Protein AF-A0A087U2I6-F1 (afdb_monomer_lite)

Secondary structure (DSSP, 8-state):
-HHHHHHHHHHHHHHHTTTTS-----HHHHHHHHHHHHHHHHHHHHHHHHHHTS---TT---HHHHHTTSHHHHHHHHHHHHHHTS-TT-HHHHHHHHHHHHHHHHHHHHHHHHHHHIIIII--

InterPro domains:
  IPR004148 BAR domain [PF03114] (1-124)
  IPR027267 AH/BAR domain superfamily [G3DSA:1.20.1270.60] (1-124)
  IPR027267 AH/BAR domain superfamily [SSF103657] (7-124)
  IPR047165 Rho GTPase-activating protein 17/44/SH3BP1-like [PTHR14130] (1-124)

Structure (mmCIF, N/CA/C/O backbone):
data_AF-A0A087U2I6-F1
#
_entry.id   AF-A0A087U2I6-F1
#
loop_
_atom_site.group_PDB
_atom_site.id
_atom_site.type_symbol
_atom_site.label_atom_id
_atom_site.label_alt_id
_atom_site.label_comp_id
_atom_site.label_asym_id
_atom_site.label_entity_id
_atom_site.label_seq_id
_atom_site.pdbx_PDB_ins_code
_atom_site.Cartn_x
_atom_site.Cartn_y
_atom_site.Cartn_z
_atom_site.occupancy
_atom_site.B_iso_or_equiv
_atom_site.auth_seq_id
_atom_site.auth_comp_id
_atom_site.auth_asym_id
_atom_site.auth_atom_id
_atom_site.pdb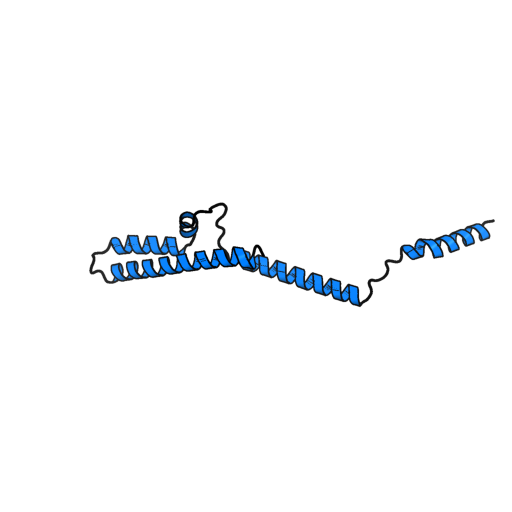x_PDB_model_num
ATOM 1 N N . MET A 1 1 ? -31.143 -7.431 76.505 1.00 61.38 1 MET A N 1
ATOM 2 C CA . MET A 1 1 ? -30.259 -6.547 75.704 1.00 61.38 1 MET A CA 1
ATOM 3 C C . MET A 1 1 ? -29.889 -7.123 74.331 1.00 61.38 1 MET A C 1
ATOM 5 O O . MET A 1 1 ? -30.103 -6.434 73.345 1.00 61.38 1 MET A O 1
ATOM 9 N N . LYS A 1 2 ? -29.447 -8.389 74.213 1.00 70.25 2 LYS A N 1
ATOM 10 C CA . LYS A 1 2 ? -29.081 -9.016 72.916 1.00 70.25 2 LYS A CA 1
ATOM 11 C C . LYS A 1 2 ? -30.157 -8.951 71.815 1.00 70.25 2 LYS A C 1
ATOM 13 O O . LYS A 1 2 ? -29.823 -8.685 70.670 1.00 70.25 2 LYS A O 1
ATOM 18 N N . LYS A 1 3 ? -31.444 -9.134 72.148 1.00 76.31 3 LYS A N 1
ATOM 19 C CA . LYS A 1 3 ? -32.547 -9.052 71.163 1.00 76.31 3 LYS A CA 1
ATOM 20 C C . LYS A 1 3 ? -32.706 -7.662 70.535 1.00 76.31 3 LYS A C 1
ATOM 22 O O . LYS A 1 3 ? -32.984 -7.576 69.348 1.00 76.31 3 LYS A O 1
ATOM 27 N N . GLN A 1 4 ? -32.510 -6.596 71.314 1.00 81.81 4 GLN A N 1
ATOM 28 C CA . GLN A 1 4 ? -32.596 -5.224 70.800 1.00 81.81 4 GLN A CA 1
ATOM 29 C C . GLN A 1 4 ? -31.406 -4.916 69.888 1.00 81.81 4 GLN A C 1
ATOM 31 O O . GLN A 1 4 ? -31.587 -4.376 68.806 1.00 81.81 4 GLN A O 1
ATOM 36 N N . PHE A 1 5 ? -30.207 -5.366 70.269 1.00 82.25 5 PHE A N 1
ATOM 37 C CA . PHE A 1 5 ? -29.005 -5.227 69.446 1.00 82.25 5 PHE A CA 1
ATOM 38 C C . PHE A 1 5 ? -29.120 -5.965 68.102 1.00 82.25 5 PHE A C 1
ATOM 40 O O . PHE A 1 5 ? -28.810 -5.401 67.060 1.00 82.25 5 PHE A O 1
ATOM 47 N N . LEU A 1 6 ? -29.636 -7.200 68.105 1.00 82.69 6 LEU A N 1
ATOM 48 C CA . LEU A 1 6 ? -29.883 -7.961 66.875 1.00 82.69 6 LEU A CA 1
ATOM 49 C C . LEU A 1 6 ? -30.942 -7.302 65.983 1.00 82.69 6 LEU A C 1
ATOM 51 O O . LEU A 1 6 ? -30.821 -7.356 64.766 1.00 82.69 6 LEU A O 1
ATOM 55 N N . ARG A 1 7 ? -31.948 -6.649 66.577 1.00 82.06 7 ARG A N 1
ATOM 56 C CA . ARG A 1 7 ? -32.981 -5.919 65.834 1.00 82.06 7 ARG A CA 1
ATOM 57 C C . ARG A 1 7 ? -32.436 -4.637 65.205 1.00 82.06 7 ARG A C 1
ATOM 59 O O . ARG A 1 7 ? -32.741 -4.364 64.052 1.00 82.06 7 ARG A O 1
ATOM 66 N N . VAL A 1 8 ? -31.592 -3.895 65.923 1.00 82.06 8 VAL A N 1
ATOM 67 C CA . VAL A 1 8 ? -30.877 -2.727 65.380 1.00 82.06 8 VAL A CA 1
ATOM 68 C C . VAL A 1 8 ? -29.928 -3.152 64.260 1.00 82.06 8 VAL A C 1
ATOM 70 O O . VAL A 1 8 ? -29.933 -2.530 63.203 1.00 82.06 8 VAL A O 1
ATOM 73 N N . LYS A 1 9 ? -29.192 -4.256 64.443 1.00 80.06 9 LYS A N 1
ATOM 74 C CA . LYS A 1 9 ? -28.354 -4.844 63.393 1.00 80.06 9 LYS A CA 1
ATOM 75 C C . LYS A 1 9 ? -29.182 -5.227 62.164 1.00 80.06 9 LYS A C 1
ATOM 77 O O . LYS A 1 9 ? -28.825 -4.851 61.063 1.00 80.06 9 LYS A O 1
ATOM 82 N N . GLN A 1 10 ? -30.314 -5.904 62.347 1.00 80.62 10 GLN A N 1
ATOM 83 C CA . GLN A 1 10 ? -31.179 -6.312 61.241 1.00 80.62 10 GLN A CA 1
ATOM 84 C C . GLN A 1 10 ? -31.734 -5.112 60.465 1.00 80.62 10 GLN A C 1
ATOM 86 O O . GLN A 1 10 ? -31.771 -5.157 59.244 1.00 80.62 10 GLN A O 1
ATOM 91 N N . ILE A 1 11 ? -32.133 -4.037 61.152 1.00 77.81 11 ILE A N 1
ATOM 92 C CA . ILE A 1 11 ? -32.594 -2.798 60.509 1.00 77.81 11 ILE A CA 1
ATOM 93 C C . ILE A 1 11 ? -31.447 -2.135 59.744 1.00 77.81 11 ILE A C 1
ATOM 95 O O . ILE A 1 11 ? -31.651 -1.698 58.613 1.00 77.81 11 ILE A O 1
ATOM 99 N N . ALA A 1 12 ? -30.245 -2.091 60.322 1.00 74.75 12 ALA A N 1
ATOM 100 C CA . ALA A 1 12 ? -29.071 -1.548 59.652 1.00 74.75 12 ALA A CA 1
ATOM 101 C C . ALA A 1 12 ? -28.703 -2.373 58.408 1.00 74.75 12 ALA A C 1
ATOM 103 O O . ALA A 1 12 ? -28.527 -1.808 57.335 1.00 74.75 12 ALA A O 1
ATOM 104 N N . ASP A 1 13 ? -28.706 -3.699 58.515 1.00 72.88 13 ASP A N 1
ATOM 105 C CA . ASP A 1 13 ? -28.456 -4.609 57.400 1.00 72.88 13 ASP A CA 1
ATOM 106 C C . ASP A 1 13 ? -29.532 -4.440 56.303 1.00 72.88 13 ASP A C 1
ATOM 108 O O . ASP A 1 13 ? -29.217 -4.358 55.121 1.00 72.88 13 ASP A O 1
ATOM 112 N N . GLN A 1 14 ? -30.814 -4.294 56.657 1.00 73.56 14 GLN A N 1
ATOM 113 C CA . GLN A 1 14 ? -31.899 -4.113 55.678 1.00 73.56 14 GLN A CA 1
ATOM 114 C C . GLN A 1 14 ? -31.926 -2.726 55.019 1.00 73.56 14 GLN A C 1
ATOM 116 O O . GLN A 1 14 ? -32.454 -2.599 53.914 1.00 73.56 14 GLN A O 1
ATOM 121 N N . THR A 1 15 ? -31.410 -1.700 55.701 1.00 68.94 15 THR A N 1
ATOM 122 C CA . THR A 1 15 ? -31.462 -0.298 55.251 1.00 68.94 15 THR A CA 1
ATOM 123 C C . THR A 1 15 ? -30.182 0.107 54.525 1.00 68.94 15 THR A C 1
ATOM 125 O O . THR A 1 15 ? -30.257 0.758 53.489 1.00 68.94 15 THR A O 1
ATOM 128 N N . PHE A 1 16 ? -29.016 -0.312 55.025 1.00 60.25 16 PHE A N 1
ATOM 129 C CA . PHE A 1 16 ? -27.708 0.093 54.505 1.00 60.25 16 PHE A CA 1
ATOM 130 C C . PHE A 1 16 ? -27.078 -0.944 53.563 1.00 60.25 16 PHE A C 1
ATOM 132 O O . PHE A 1 16 ? -26.493 -0.541 52.565 1.00 60.25 16 PHE A O 1
ATOM 139 N N . LEU A 1 17 ? -27.263 -2.260 53.773 1.00 55.19 17 LEU A N 1
ATOM 140 C CA . LEU A 1 17 ? -26.746 -3.283 52.833 1.00 55.19 17 LEU A CA 1
ATOM 141 C C . LEU A 1 17 ? -27.655 -3.490 51.612 1.00 55.19 17 LEU A C 1
ATOM 143 O O . LEU A 1 17 ? -27.301 -4.202 50.676 1.00 55.19 17 LEU A O 1
ATOM 147 N N . ARG A 1 18 ? -28.835 -2.856 51.579 1.00 54.03 18 ARG A N 1
ATOM 148 C CA . ARG A 1 18 ? -29.674 -2.830 50.372 1.00 54.03 18 ARG A CA 1
ATOM 149 C C . ARG A 1 18 ? -29.096 -1.925 49.284 1.00 54.03 18 ARG A C 1
ATOM 151 O O . ARG A 1 18 ? -29.399 -2.160 48.122 1.00 54.03 18 ARG A O 1
ATOM 158 N N . ALA A 1 19 ? -28.259 -0.955 49.656 1.00 51.62 19 ALA A N 1
ATOM 159 C CA . ALA A 1 19 ? -27.536 -0.096 48.719 1.00 51.62 19 ALA A CA 1
ATOM 160 C C . ALA A 1 19 ? -26.370 -0.826 48.021 1.00 51.62 19 ALA A C 1
ATOM 162 O O . ALA A 1 19 ? -25.938 -0.401 46.957 1.00 51.62 19 ALA A O 1
ATOM 163 N N . GLU A 1 20 ? -25.891 -1.943 48.585 1.00 47.06 20 GLU A N 1
ATOM 164 C CA . GLU A 1 20 ? -24.854 -2.796 47.981 1.00 47.06 20 GLU A CA 1
ATOM 165 C C . GLU A 1 20 ? -25.418 -3.907 47.086 1.00 47.06 20 GLU A C 1
ATOM 167 O O . GLU A 1 20 ? -24.654 -4.642 46.455 1.00 47.06 20 GLU A O 1
ATOM 172 N N . LYS A 1 21 ? -26.749 -4.037 46.968 1.00 52.19 21 LYS A N 1
ATOM 173 C CA . LYS A 1 21 ? -27.311 -4.775 45.837 1.00 52.19 21 LYS A CA 1
ATOM 174 C C . LYS A 1 21 ? -27.045 -3.930 44.608 1.00 52.19 21 LYS A C 1
ATOM 176 O O . LYS A 1 21 ? -27.787 -2.996 44.342 1.00 52.19 21 LYS A O 1
ATOM 181 N N . THR A 1 22 ? -25.977 -4.287 43.904 1.00 57.62 22 THR A N 1
ATOM 182 C CA . THR A 1 22 ? -25.735 -3.980 42.498 1.00 57.62 22 THR A CA 1
ATOM 183 C C . THR A 1 22 ? -27.096 -3.946 41.817 1.00 57.62 22 THR A C 1
ATOM 185 O O . THR A 1 22 ? -27.733 -4.994 41.676 1.00 57.62 22 THR A O 1
ATOM 188 N N . GLU A 1 23 ? -27.619 -2.747 41.541 1.00 56.41 23 GLU A N 1
ATOM 189 C CA . GLU A 1 23 ? -28.844 -2.632 40.766 1.00 56.41 23 GLU A CA 1
ATOM 190 C C . GLU A 1 23 ? -28.523 -3.335 39.457 1.00 56.41 23 GLU A C 1
ATOM 192 O O . GLU A 1 23 ? -27.618 -2.931 38.725 1.00 56.41 23 GLU A O 1
ATOM 197 N N . VAL A 1 24 ? -29.163 -4.488 39.249 1.00 62.00 24 VAL A N 1
ATOM 198 C CA . VAL A 1 24 ? -29.027 -5.238 38.009 1.00 62.00 24 VAL A CA 1
ATOM 199 C C . VAL A 1 24 ? -29.385 -4.241 36.927 1.00 62.00 24 VAL A C 1
ATOM 201 O O . VAL A 1 24 ? -30.485 -3.684 36.967 1.00 62.00 24 VAL A O 1
ATOM 204 N N . LEU A 1 25 ? -28.425 -3.967 36.038 1.00 64.38 25 LEU A N 1
ATOM 205 C CA . LEU A 1 25 ? -28.634 -3.040 34.939 1.00 64.38 25 LEU A CA 1
ATOM 206 C C . LEU A 1 25 ? -29.979 -3.392 34.292 1.00 64.38 25 LEU A C 1
ATOM 208 O O . LEU A 1 25 ? -30.204 -4.569 33.984 1.00 64.38 25 LEU A O 1
ATOM 212 N N . PRO A 1 26 ? -30.882 -2.412 34.128 1.00 82.12 26 PRO A N 1
ATOM 213 C CA . PRO A 1 26 ? -32.081 -2.584 33.328 1.00 82.12 26 PRO A CA 1
ATOM 214 C C . PRO A 1 26 ? -31.747 -3.319 32.029 1.00 82.12 26 PRO A C 1
ATOM 216 O O . PRO A 1 26 ? -30.690 -3.085 31.443 1.00 82.12 26 PRO A O 1
ATOM 219 N N . GLU A 1 27 ? -32.627 -4.212 31.579 1.00 86.31 27 GLU A N 1
ATOM 220 C CA . GLU A 1 27 ?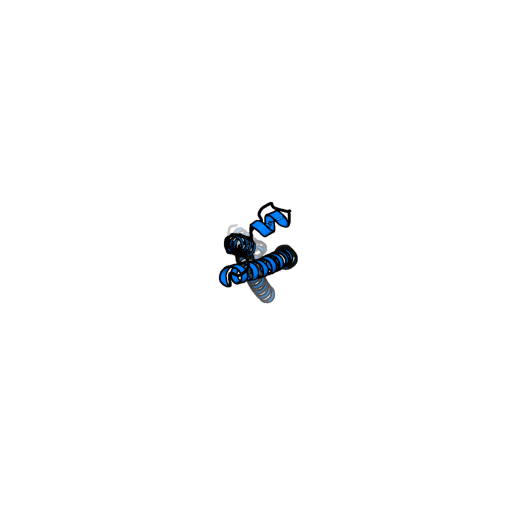 -32.377 -5.057 30.402 1.00 86.31 27 GLU A CA 1
ATOM 221 C C . GLU A 1 27 ? -31.951 -4.229 29.176 1.00 86.31 27 GLU A C 1
ATOM 223 O O . GLU A 1 27 ? -31.005 -4.588 28.474 1.00 86.31 27 GLU A O 1
ATOM 228 N N . ASP A 1 28 ? -32.545 -3.046 29.008 1.00 89.56 28 ASP A N 1
ATOM 229 C CA . ASP A 1 28 ? -32.183 -2.073 27.974 1.00 89.56 28 ASP A CA 1
ATOM 230 C C . ASP A 1 28 ? -30.724 -1.596 28.064 1.00 89.56 28 ASP A C 1
ATOM 232 O O . ASP A 1 28 ? -30.056 -1.440 27.039 1.00 89.56 28 ASP A O 1
ATOM 236 N N . LEU A 1 29 ? -30.201 -1.390 29.277 1.00 88.38 29 LEU A N 1
ATOM 237 C CA . LEU A 1 29 ? -28.808 -0.997 29.498 1.00 88.38 29 LEU A CA 1
ATOM 238 C C . LEU A 1 29 ? -27.846 -2.152 29.202 1.00 88.38 29 LEU A C 1
ATOM 240 O O . LEU A 1 29 ? -26.827 -1.928 28.555 1.00 88.38 29 LEU A O 1
ATOM 244 N N . VAL A 1 30 ? -28.196 -3.391 29.562 1.00 89.56 30 VAL A N 1
ATOM 245 C CA . VAL A 1 30 ? -27.400 -4.583 29.203 1.00 89.56 30 VAL A CA 1
ATOM 246 C C . VAL A 1 30 ? -27.348 -4.772 27.681 1.00 89.56 30 VAL A C 1
ATOM 248 O O . VAL A 1 30 ? -26.295 -5.070 27.108 1.00 89.56 30 VAL A O 1
ATOM 251 N N . ILE A 1 31 ? -28.476 -4.566 26.995 1.00 92.94 31 ILE A N 1
ATOM 252 C CA . ILE A 1 31 ? -28.546 -4.609 25.529 1.00 92.94 31 ILE A CA 1
ATOM 253 C C . ILE A 1 31 ? -27.684 -3.496 24.917 1.00 92.94 31 ILE A C 1
ATOM 255 O O . ILE A 1 31 ? -26.940 -3.750 23.961 1.00 92.94 31 ILE A O 1
ATOM 259 N N . ALA A 1 32 ? -27.750 -2.279 25.465 1.00 95.12 32 ALA A N 1
ATOM 260 C CA . ALA A 1 32 ? -26.937 -1.154 25.016 1.00 95.12 32 ALA A CA 1
ATOM 261 C C . ALA A 1 32 ? -25.434 -1.428 25.190 1.00 95.12 32 ALA A C 1
ATOM 263 O O . ALA A 1 32 ? -24.678 -1.236 24.237 1.00 95.12 32 ALA A O 1
ATOM 264 N N . GLU A 1 33 ? -25.000 -1.953 26.340 1.00 93.75 33 GLU A N 1
ATOM 265 C CA . GLU A 1 33 ? -23.604 -2.336 26.588 1.00 93.75 33 GLU A CA 1
ATOM 266 C C . GLU A 1 33 ? -23.113 -3.383 25.585 1.00 93.75 33 GLU A C 1
ATOM 268 O O . GLU A 1 33 ? -22.068 -3.204 24.956 1.00 93.75 33 GLU A O 1
ATOM 273 N N . LYS A 1 34 ? -23.897 -4.442 25.348 1.00 95.81 34 LYS A N 1
ATOM 274 C CA . LYS A 1 34 ? -23.555 -5.475 24.358 1.00 95.81 34 LYS A CA 1
ATOM 275 C C . LYS A 1 34 ? -23.431 -4.897 22.944 1.00 95.81 34 LYS A C 1
ATOM 277 O O . LYS A 1 34 ? -22.557 -5.308 22.172 1.00 95.81 34 LYS A O 1
ATOM 282 N N . ARG A 1 35 ? -24.291 -3.940 22.586 1.00 97.31 35 ARG A N 1
ATOM 283 C CA . ARG A 1 35 ? -24.233 -3.249 21.291 1.00 97.31 35 ARG A CA 1
ATOM 284 C C . ARG A 1 35 ? -22.986 -2.374 21.176 1.00 97.31 35 ARG A C 1
ATOM 286 O O . ARG A 1 35 ? -22.316 -2.437 20.148 1.00 97.31 35 ARG A O 1
ATOM 293 N N . VAL A 1 36 ? -22.656 -1.600 22.209 1.00 98.00 36 VAL A N 1
ATOM 294 C CA . VAL A 1 36 ? -21.434 -0.779 22.256 1.00 98.00 36 VAL A CA 1
ATOM 295 C C . VAL A 1 36 ? -20.196 -1.660 22.130 1.00 98.00 36 VAL A C 1
ATOM 297 O O . VAL A 1 36 ? -19.319 -1.361 21.323 1.00 98.00 36 VAL A O 1
ATOM 300 N N . GLU A 1 37 ? -20.154 -2.782 22.844 1.00 97.69 37 GLU A N 1
ATOM 301 C CA . GLU A 1 37 ? -19.051 -3.737 22.760 1.00 97.69 37 GLU A CA 1
ATOM 302 C C . GLU A 1 37 ? -18.901 -4.314 21.345 1.00 97.69 37 GLU A C 1
ATOM 304 O O . GLU A 1 37 ? -17.799 -4.371 20.797 1.00 97.69 37 GLU A O 1
ATOM 309 N N . THR A 1 38 ? -20.018 -4.653 20.697 1.00 98.31 38 THR A N 1
ATOM 310 C CA . THR A 1 38 ? -20.019 -5.124 19.303 1.00 98.31 38 THR A CA 1
ATOM 311 C C . THR A 1 38 ? -19.469 -4.061 18.348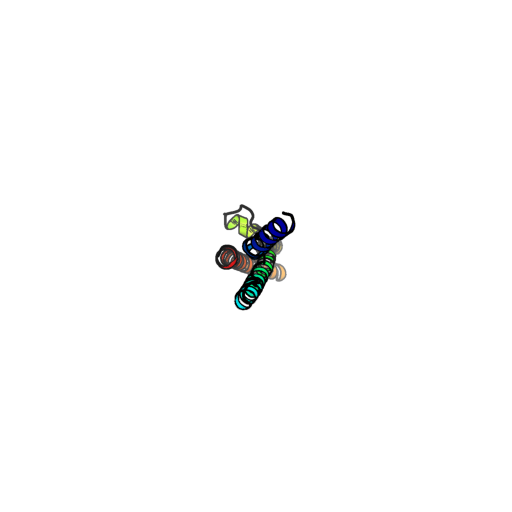 1.00 98.31 38 THR A C 1
ATOM 313 O O . THR A 1 38 ? -18.640 -4.375 17.491 1.00 98.31 38 THR A O 1
ATOM 316 N N . ILE A 1 39 ? -19.884 -2.798 18.502 1.00 98.19 39 ILE A N 1
ATOM 317 C CA . ILE A 1 39 ? -19.374 -1.672 17.704 1.00 98.19 39 ILE A CA 1
ATOM 318 C C . ILE A 1 39 ? -17.870 -1.509 17.936 1.00 98.19 39 ILE A C 1
ATOM 320 O O . ILE A 1 39 ? -17.104 -1.462 16.977 1.00 98.19 39 ILE A O 1
ATOM 324 N N . ARG A 1 40 ? -17.431 -1.502 19.199 1.00 97.31 40 ARG A N 1
ATOM 325 C CA . ARG A 1 40 ? -16.024 -1.353 19.586 1.00 97.31 40 ARG A CA 1
ATOM 326 C C . ARG A 1 40 ? -15.150 -2.427 18.942 1.00 97.31 40 ARG A C 1
ATOM 328 O O . ARG A 1 40 ? -14.143 -2.098 18.317 1.00 97.31 40 ARG A O 1
ATOM 335 N N . VAL A 1 41 ? -15.532 -3.699 19.061 1.00 97.88 41 VAL A N 1
ATOM 336 C CA . VAL A 1 41 ? -14.788 -4.822 18.468 1.00 97.88 41 VAL A CA 1
ATOM 337 C C . VAL A 1 41 ? -14.779 -4.727 16.943 1.00 97.88 41 VAL A C 1
ATOM 339 O O . VAL A 1 41 ? -13.730 -4.927 16.326 1.00 97.88 41 VAL A O 1
ATOM 342 N N . SER A 1 42 ? -15.905 -4.365 16.326 1.00 97.62 42 SER A N 1
ATOM 343 C CA . SER A 1 42 ? -16.004 -4.199 14.871 1.00 97.62 42 SER A CA 1
ATOM 344 C C . SER A 1 42 ? -15.075 -3.093 14.366 1.00 97.62 42 SER A C 1
ATOM 346 O O . SER A 1 42 ? -14.301 -3.319 13.435 1.00 97.62 42 SER A O 1
ATOM 348 N N . CYS A 1 43 ? -15.064 -1.928 15.020 1.00 94.75 43 CYS A N 1
ATOM 349 C CA . CYS A 1 43 ? -14.159 -0.829 14.689 1.00 94.75 43 CYS A CA 1
ATOM 350 C C . CYS A 1 43 ? -12.691 -1.229 14.880 1.00 94.75 43 CYS A C 1
ATOM 352 O O . CYS A 1 43 ? -11.886 -1.033 13.976 1.00 94.75 43 CYS A O 1
ATOM 354 N N . GLN A 1 44 ? -12.337 -1.848 16.011 1.00 94.25 44 GLN A N 1
ATOM 355 C CA . GLN A 1 44 ? -10.951 -2.238 16.294 1.00 94.25 44 GLN A CA 1
ATOM 356 C C . GLN A 1 44 ? -10.415 -3.293 15.323 1.00 94.25 44 GLN A C 1
ATOM 358 O O . GLN A 1 44 ? -9.274 -3.207 14.870 1.00 94.25 44 GLN A O 1
ATOM 363 N N . THR A 1 45 ? -11.211 -4.317 15.017 1.00 96.12 45 THR A N 1
ATOM 364 C CA . THR A 1 45 ? -10.806 -5.379 14.084 1.00 96.12 45 THR A CA 1
ATOM 365 C C . THR A 1 45 ? -10.670 -4.843 12.663 1.00 96.12 45 THR A C 1
ATOM 367 O O . THR A 1 45 ? -9.680 -5.142 11.993 1.00 96.12 45 THR A O 1
ATOM 370 N N . THR A 1 46 ? -11.601 -3.986 12.240 1.00 94.56 46 THR A N 1
ATOM 371 C CA . THR A 1 46 ? -11.560 -3.321 10.934 1.00 94.56 46 THR A CA 1
ATOM 372 C C . THR A 1 46 ? -10.356 -2.388 10.824 1.00 94.56 46 THR A C 1
ATOM 374 O O . THR A 1 46 ? -9.595 -2.497 9.867 1.00 94.56 46 THR A O 1
ATOM 377 N N . GLN A 1 47 ? -10.104 -1.547 11.832 1.00 92.38 47 GLN A N 1
ATOM 378 C CA . GLN A 1 47 ? -8.948 -0.648 11.862 1.00 92.38 47 GLN A CA 1
ATOM 379 C C . GLN A 1 47 ? -7.635 -1.425 11.722 1.00 92.38 47 GLN A C 1
ATOM 381 O O . GLN A 1 47 ? -6.825 -1.102 10.859 1.00 92.38 47 GLN A O 1
ATOM 386 N N . LYS A 1 48 ? -7.452 -2.509 12.492 1.00 93.12 48 LYS A N 1
ATOM 387 C CA . LYS A 1 48 ? -6.257 -3.365 12.390 1.00 93.12 48 LYS A CA 1
ATOM 388 C C . LYS A 1 48 ? -6.053 -3.915 1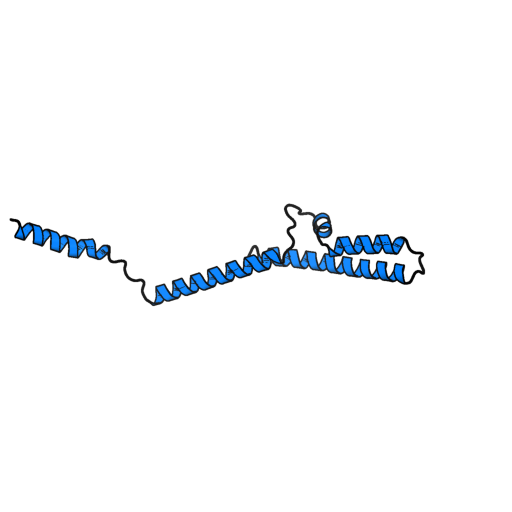0.976 1.00 93.12 48 LYS A C 1
ATOM 390 O O . LYS A 1 48 ? -4.924 -3.934 10.489 1.00 93.12 48 LYS A O 1
ATOM 395 N N . LYS A 1 49 ? -7.127 -4.360 10.315 1.00 95.00 49 LYS A N 1
ATOM 396 C CA . LYS A 1 49 ? -7.062 -4.868 8.937 1.00 95.00 49 LYS A CA 1
ATOM 397 C C . LYS A 1 49 ? -6.690 -3.771 7.945 1.00 95.00 49 LYS A C 1
ATOM 399 O O . LYS A 1 49 ? -5.785 -3.984 7.146 1.00 95.00 49 LYS A O 1
ATOM 404 N N . ILE A 1 50 ? -7.308 -2.597 8.041 1.00 92.19 50 ILE A N 1
ATOM 405 C CA . ILE A 1 50 ? -7.015 -1.466 7.151 1.00 92.19 50 ILE A CA 1
ATOM 406 C C . ILE A 1 50 ? -5.567 -1.005 7.325 1.00 92.19 50 ILE A C 1
ATOM 408 O O . ILE A 1 50 ? -4.858 -0.851 6.335 1.00 92.19 50 ILE A O 1
ATOM 412 N N . THR A 1 51 ? -5.089 -0.870 8.565 1.00 91.19 51 THR A N 1
ATOM 413 C CA . THR A 1 51 ? -3.686 -0.535 8.841 1.00 91.19 51 THR A CA 1
ATOM 414 C C . THR A 1 51 ? -2.726 -1.564 8.239 1.00 91.19 51 THR A C 1
ATOM 416 O O . THR A 1 51 ? -1.721 -1.169 7.662 1.00 91.19 51 THR A O 1
ATOM 419 N N . SER A 1 52 ? -3.045 -2.865 8.291 1.00 91.94 52 SER A N 1
ATOM 420 C CA . SER A 1 52 ? -2.195 -3.913 7.695 1.00 91.94 52 SER A CA 1
ATOM 421 C C . SER A 1 52 ? -2.129 -3.885 6.165 1.00 91.94 52 SER A C 1
ATOM 423 O O . SER A 1 52 ? -1.204 -4.443 5.583 1.00 91.94 52 SER A O 1
ATOM 425 N N . CYS A 1 53 ? -3.105 -3.249 5.513 1.00 91.25 53 CYS A N 1
ATOM 426 C CA . CYS A 1 53 ? -3.137 -3.067 4.063 1.00 91.25 53 CYS A CA 1
ATOM 427 C C . CYS A 1 53 ? -2.481 -1.752 3.612 1.00 91.25 53 CYS A C 1
ATOM 429 O O . CYS A 1 53 ? -2.362 -1.520 2.409 1.00 91.25 53 CYS A O 1
ATOM 431 N N . ASN A 1 54 ? -2.098 -0.879 4.547 1.00 90.38 54 ASN A N 1
ATOM 432 C CA . ASN A 1 54 ? -1.494 0.414 4.252 1.00 90.38 54 ASN A CA 1
ATOM 433 C C . ASN A 1 54 ? 0.044 0.320 4.292 1.00 90.38 54 ASN A C 1
ATOM 435 O O . ASN A 1 54 ? 0.603 -0.564 4.942 1.00 90.38 54 ASN A O 1
ATOM 439 N N . ILE A 1 55 ? 0.733 1.224 3.595 1.00 91.38 55 ILE A N 1
ATOM 440 C CA . ILE A 1 55 ? 2.192 1.352 3.677 1.00 91.38 55 ILE A CA 1
ATOM 441 C C . ILE A 1 55 ? 2.563 2.258 4.851 1.00 91.38 55 ILE A C 1
ATOM 443 O O . ILE A 1 55 ? 2.031 3.358 4.999 1.00 91.38 55 ILE A O 1
ATOM 447 N N . ASP A 1 56 ? 3.536 1.818 5.651 1.00 89.44 56 ASP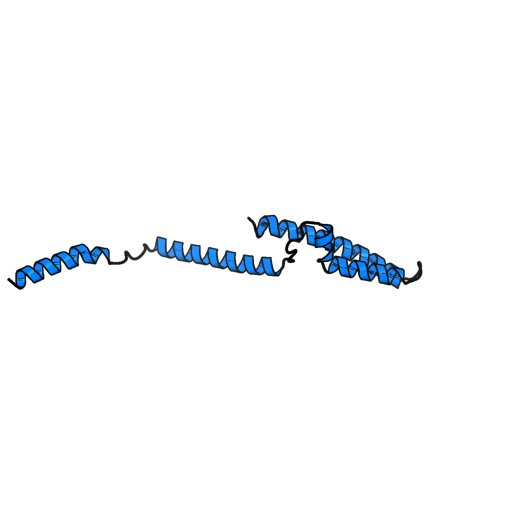 A N 1
ATOM 448 C CA . ASP A 1 56 ? 4.133 2.644 6.696 1.00 89.44 56 ASP A CA 1
ATOM 449 C C . ASP A 1 56 ? 5.218 3.572 6.118 1.00 89.44 56 ASP A C 1
ATOM 451 O O . ASP A 1 56 ? 6.367 3.192 5.849 1.00 89.44 56 ASP A O 1
ATOM 455 N N . PHE A 1 57 ? 4.838 4.833 5.935 1.00 90.69 57 PHE A N 1
ATOM 456 C CA . PHE A 1 57 ? 5.744 5.901 5.524 1.00 90.69 57 PHE A CA 1
ATOM 457 C C . PHE A 1 57 ? 6.537 6.502 6.697 1.00 90.69 57 PHE A C 1
ATOM 459 O O . PHE A 1 57 ? 7.279 7.458 6.502 1.00 90.69 57 PHE A O 1
ATOM 466 N N . GLY A 1 58 ? 6.432 5.962 7.914 1.00 87.62 58 GLY A N 1
ATOM 467 C CA . GLY A 1 58 ? 7.147 6.453 9.088 1.00 87.62 58 GLY A CA 1
ATOM 468 C C . GLY A 1 58 ? 7.023 7.972 9.251 1.00 87.62 58 GLY A C 1
ATOM 469 O O . GLY A 1 58 ? 5.928 8.529 9.244 1.00 87.62 58 GLY A O 1
ATOM 470 N N . ASN A 1 59 ? 8.168 8.652 9.348 1.00 87.56 59 ASN A N 1
ATOM 471 C CA . ASN A 1 59 ? 8.240 10.110 9.501 1.00 87.56 59 ASN A CA 1
ATOM 472 C C . ASN A 1 59 ? 8.455 10.858 8.170 1.00 87.56 59 ASN A C 1
ATOM 474 O O . ASN A 1 59 ? 8.785 12.048 8.180 1.00 87.56 59 ASN A O 1
ATOM 478 N N . GLU A 1 60 ? 8.344 10.197 7.011 1.00 89.44 60 GLU A N 1
ATOM 479 C CA . GLU A 1 60 ? 8.573 10.874 5.736 1.00 89.44 60 GLU A CA 1
ATOM 480 C C . GLU A 1 60 ? 7.351 11.673 5.288 1.00 89.44 60 GLU A C 1
ATOM 482 O O . GLU A 1 60 ? 6.307 11.135 4.935 1.00 89.44 60 GLU A O 1
ATOM 487 N N . THR A 1 61 ? 7.519 12.990 5.218 1.00 86.94 61 THR A N 1
ATOM 488 C CA . THR A 1 61 ? 6.481 13.921 4.755 1.00 86.94 61 THR A CA 1
ATOM 489 C C . THR A 1 61 ? 6.597 14.261 3.270 1.00 86.94 61 THR A C 1
ATOM 491 O O . THR A 1 61 ? 5.632 14.699 2.650 1.00 86.94 61 THR A O 1
ATOM 494 N N . SER A 1 62 ? 7.775 14.052 2.675 1.00 94.62 62 SER A N 1
ATOM 495 C CA . SER A 1 62 ? 8.020 14.331 1.258 1.00 94.62 62 SER A CA 1
ATOM 496 C C . SER A 1 62 ? 7.387 13.262 0.368 1.00 94.62 62 SER A C 1
ATOM 498 O O . SER A 1 62 ? 7.685 12.075 0.513 1.00 94.62 62 SER A O 1
ATOM 500 N N . VAL A 1 63 ? 6.586 13.704 -0.607 1.00 94.06 63 VAL A N 1
ATOM 501 C CA . VAL A 1 63 ? 5.983 12.857 -1.651 1.00 94.06 63 VAL A CA 1
ATOM 502 C C . VAL A 1 63 ? 7.038 11.991 -2.339 1.00 94.06 63 VAL A C 1
ATOM 504 O O . VAL A 1 63 ? 6.844 10.789 -2.479 1.00 94.06 63 VAL A O 1
ATOM 507 N N . GLU A 1 64 ? 8.191 12.562 -2.689 1.00 94.06 64 GLU A N 1
ATOM 508 C CA . GLU A 1 64 ? 9.263 11.835 -3.377 1.00 94.06 64 GLU A CA 1
ATOM 509 C C . GLU A 1 64 ? 9.824 10.686 -2.523 1.00 94.06 64 GLU A C 1
ATOM 511 O O . GLU A 1 64 ? 10.042 9.578 -3.015 1.00 94.06 64 GLU A O 1
ATOM 516 N N . LYS A 1 65 ? 10.034 10.927 -1.222 1.00 94.69 65 LYS A N 1
ATOM 517 C CA . LYS A 1 65 ? 10.528 9.890 -0.301 1.00 94.69 65 LYS A CA 1
ATOM 518 C C . LYS A 1 65 ? 9.499 8.782 -0.103 1.00 94.69 65 LYS A C 1
ATOM 520 O O . LYS A 1 65 ? 9.870 7.613 -0.066 1.00 94.69 65 LYS A O 1
ATOM 525 N N . ARG A 1 66 ? 8.217 9.145 -0.030 1.00 95.94 66 ARG A N 1
ATOM 526 C CA . ARG A 1 66 ? 7.113 8.189 0.081 1.00 95.94 66 ARG A CA 1
ATOM 527 C C . ARG A 1 66 ? 6.974 7.338 -1.177 1.00 95.94 66 ARG A C 1
ATOM 529 O O . ARG A 1 66 ? 6.911 6.121 -1.065 1.00 95.94 66 ARG A O 1
ATOM 536 N N . LEU A 1 67 ? 7.032 7.937 -2.367 1.00 96.31 67 LEU A N 1
ATOM 537 C CA . LEU A 1 67 ? 7.009 7.194 -3.633 1.00 96.31 67 LEU A CA 1
ATOM 538 C C . LEU A 1 67 ? 8.108 6.125 -3.691 1.00 96.31 67 LEU A C 1
ATOM 540 O O . LEU A 1 67 ? 7.837 5.001 -4.093 1.00 96.31 67 LEU A O 1
ATOM 544 N N . LYS A 1 68 ? 9.323 6.421 -3.212 1.00 94.81 68 LYS A N 1
ATOM 545 C CA . LYS A 1 68 ? 10.433 5.446 -3.175 1.00 94.81 68 LYS A CA 1
ATOM 546 C C . LYS A 1 68 ? 10.188 4.242 -2.253 1.00 94.81 68 LYS A C 1
ATOM 548 O O . LYS A 1 68 ? 10.862 3.228 -2.405 1.00 94.81 68 LYS A O 1
ATOM 553 N N . LYS A 1 69 ? 9.239 4.326 -1.314 1.00 95.75 69 LYS A N 1
ATOM 554 C CA . LYS A 1 69 ? 8.808 3.181 -0.492 1.00 95.75 69 LYS A CA 1
ATOM 555 C C . LYS A 1 69 ? 7.774 2.297 -1.187 1.00 95.75 69 LYS A C 1
ATOM 557 O O . LYS A 1 69 ? 7.541 1.182 -0.727 1.00 95.75 69 LYS A O 1
ATOM 562 N N . ILE A 1 70 ? 7.157 2.764 -2.272 1.00 97.06 70 ILE A N 1
ATOM 563 C CA . ILE A 1 70 ? 6.141 2.006 -3.001 1.00 97.06 70 ILE A CA 1
ATOM 564 C C . ILE A 1 70 ? 6.840 1.008 -3.936 1.00 97.06 70 ILE A C 1
ATOM 566 O O . ILE A 1 70 ? 7.557 1.432 -4.847 1.00 97.06 70 ILE A O 1
ATOM 570 N N . PRO A 1 71 ? 6.629 -0.314 -3.769 1.00 96.75 71 PRO A N 1
ATOM 571 C CA . PRO A 1 71 ? 7.325 -1.331 -4.558 1.00 96.75 71 PRO A CA 1
ATOM 572 C C . PRO A 1 71 ? 7.155 -1.173 -6.072 1.00 96.75 71 PRO A C 1
ATOM 574 O O . PRO A 1 71 ? 8.086 -1.454 -6.818 1.00 96.75 71 PRO A O 1
ATOM 577 N N . GLN A 1 72 ? 5.998 -0.687 -6.529 1.00 97.88 72 GLN A N 1
ATOM 578 C CA . GLN A 1 72 ? 5.701 -0.429 -7.941 1.00 97.88 72 GLN A CA 1
ATOM 579 C C . GLN A 1 72 ? 6.619 0.652 -8.523 1.00 97.88 72 GLN A C 1
ATOM 581 O O . GLN A 1 72 ? 7.118 0.492 -9.632 1.00 97.88 72 GLN A O 1
ATOM 586 N N . ILE A 1 73 ? 6.927 1.710 -7.764 1.00 98.25 73 ILE A N 1
ATOM 587 C CA . ILE A 1 73 ? 7.875 2.745 -8.202 1.00 98.25 73 ILE A CA 1
ATOM 588 C C . ILE A 1 73 ? 9.276 2.145 -8.354 1.00 98.25 73 ILE A C 1
ATOM 590 O O . ILE A 1 73 ? 9.921 2.327 -9.387 1.00 98.25 73 ILE A O 1
ATOM 594 N N . THR A 1 74 ? 9.728 1.379 -7.360 1.00 97.56 74 THR A N 1
ATOM 595 C CA . THR A 1 74 ? 11.051 0.735 -7.382 1.00 97.56 74 THR A CA 1
ATOM 596 C C . THR A 1 74 ? 11.168 -0.293 -8.509 1.00 97.56 74 THR A C 1
ATOM 598 O O . THR A 1 74 ? 12.177 -0.336 -9.214 1.00 97.56 74 THR A O 1
ATOM 601 N N . LEU A 1 75 ? 10.118 -1.085 -8.735 1.00 98.31 75 LEU A N 1
ATOM 602 C CA . LEU A 1 75 ? 10.043 -2.033 -9.842 1.00 98.31 75 LEU A CA 1
ATOM 603 C C . LEU A 1 75 ? 10.076 -1.314 -11.194 1.00 98.31 75 LEU A C 1
ATOM 605 O O . LEU A 1 75 ? 10.831 -1.715 -12.077 1.00 98.31 75 LEU A O 1
ATOM 609 N N . GLY A 1 76 ? 9.304 -0.234 -11.345 1.00 98.38 76 GLY A N 1
ATOM 610 C CA . GLY A 1 76 ? 9.288 0.577 -12.559 1.00 98.38 76 GLY A CA 1
ATOM 611 C C . GLY A 1 76 ? 10.657 1.177 -12.879 1.00 98.38 76 GLY A C 1
ATOM 612 O O . GLY A 1 76 ? 11.104 1.099 -14.021 1.00 98.38 76 GLY A O 1
ATOM 613 N N . ALA A 1 77 ? 11.372 1.687 -11.872 1.00 98.12 77 ALA A N 1
ATOM 614 C CA . ALA A 1 77 ? 12.733 2.193 -12.043 1.00 98.12 77 ALA A CA 1
ATOM 615 C C . ALA A 1 77 ? 13.697 1.103 -12.546 1.00 98.12 77 ALA A C 1
ATOM 617 O O . ALA A 1 77 ? 14.434 1.331 -13.505 1.00 98.12 77 ALA A O 1
ATOM 618 N N . SER A 1 78 ? 13.638 -0.100 -11.962 1.00 98.31 78 SER A N 1
ATOM 619 C CA . SER A 1 78 ? 14.461 -1.231 -12.406 1.00 98.31 78 SER A CA 1
ATOM 620 C C . SER A 1 78 ? 14.111 -1.679 -13.830 1.00 98.31 78 SER A C 1
ATOM 622 O O . SER A 1 78 ? 15.004 -1.947 -14.634 1.00 98.31 78 SER A O 1
ATOM 624 N N . MET A 1 79 ? 12.824 -1.719 -14.187 1.00 98.38 79 MET A N 1
ATOM 625 C CA . MET A 1 79 ? 12.387 -2.029 -15.552 1.00 98.38 79 MET A CA 1
ATOM 626 C C . MET A 1 79 ? 12.901 -0.997 -16.561 1.00 98.38 79 MET A C 1
ATOM 628 O O . MET A 1 79 ? 13.376 -1.380 -17.626 1.00 98.38 79 MET A O 1
ATOM 632 N N . LEU A 1 80 ? 12.862 0.294 -16.221 1.00 98.38 80 LEU A N 1
ATOM 633 C CA . LEU A 1 80 ? 13.364 1.362 -17.084 1.00 98.38 80 LEU A CA 1
ATOM 634 C C . LEU A 1 80 ? 14.875 1.245 -17.304 1.00 98.38 80 LEU A C 1
ATOM 636 O O . LEU A 1 80 ? 15.337 1.323 -18.441 1.00 98.38 80 LEU A O 1
ATOM 640 N N . GLU A 1 81 ? 15.636 1.030 -16.230 1.00 98.19 81 GLU A N 1
ATOM 641 C CA . GLU A 1 81 ? 17.086 0.825 -16.289 1.00 98.19 81 GLU A CA 1
ATOM 642 C C . GLU A 1 81 ? 17.438 -0.362 -17.194 1.00 98.19 81 GLU A C 1
ATOM 644 O O . GLU A 1 81 ? 18.196 -0.215 -18.153 1.00 98.19 81 GLU A O 1
ATOM 649 N N . ASN A 1 82 ? 16.812 -1.519 -16.962 1.00 97.94 82 ASN A N 1
ATOM 650 C CA . ASN A 1 82 ? 17.040 -2.709 -17.776 1.00 97.94 82 ASN A CA 1
ATOM 651 C C . ASN A 1 82 ? 16.593 -2.512 -19.230 1.00 97.94 82 ASN A C 1
ATOM 653 O O . ASN A 1 82 ? 17.297 -2.924 -20.147 1.00 97.94 82 ASN A O 1
ATOM 657 N N . GLY A 1 83 ? 15.463 -1.839 -19.463 1.00 97.94 83 GLY A N 1
ATOM 658 C CA . GLY A 1 83 ? 14.987 -1.496 -20.802 1.00 97.94 83 GLY A CA 1
ATOM 659 C C . GLY A 1 83 ? 15.965 -0.598 -21.564 1.00 97.94 83 GLY A C 1
ATOM 660 O O . GLY A 1 83 ? 16.133 -0.740 -22.776 1.00 97.94 83 GLY A O 1
ATOM 661 N N . ASN A 1 84 ? 16.667 0.295 -20.866 1.00 97.56 84 ASN A N 1
ATOM 662 C CA . ASN A 1 84 ? 17.666 1.190 -21.454 1.00 97.56 84 ASN A CA 1
ATOM 663 C C . ASN A 1 84 ? 18.993 0.500 -21.798 1.00 97.56 84 ASN A C 1
ATOM 665 O O . ASN A 1 84 ? 19.726 1.021 -22.636 1.00 97.56 84 ASN A O 1
ATOM 669 N N . ASN A 1 85 ? 19.268 -0.684 -21.242 1.00 97.88 85 ASN A N 1
ATOM 670 C CA . ASN A 1 85 ? 20.426 -1.499 -21.631 1.00 97.88 85 ASN A CA 1
ATOM 671 C C . ASN A 1 85 ? 20.261 -2.136 -23.022 1.00 97.88 85 ASN A C 1
ATOM 673 O O . ASN A 1 85 ? 21.244 -2.544 -23.641 1.00 97.88 85 ASN A O 1
ATOM 677 N N . PHE A 1 86 ? 19.030 -2.217 -23.536 1.00 97.38 86 PHE A N 1
ATOM 678 C CA . PHE A 1 86 ? 18.761 -2.703 -24.885 1.00 97.38 86 PHE A CA 1
ATOM 679 C C . PHE A 1 86 ? 18.836 -1.584 -25.929 1.00 97.38 86 PHE A C 1
ATOM 681 O O . PHE A 1 86 ? 18.577 -0.411 -25.654 1.00 97.38 86 PHE A O 1
ATOM 688 N N . SER A 1 87 ? 19.113 -1.966 -27.180 1.00 95.19 87 SER A N 1
ATOM 689 C CA . SER A 1 87 ? 19.033 -1.046 -28.316 1.00 95.19 87 SER A CA 1
ATOM 690 C C . SER A 1 87 ? 17.621 -0.459 -28.469 1.00 95.19 87 SER A C 1
ATOM 692 O O . SER A 1 87 ? 16.626 -1.032 -28.021 1.00 95.19 87 SER A O 1
ATOM 694 N N . LYS A 1 88 ? 17.519 0.695 -29.138 1.00 90.38 88 LYS A N 1
ATOM 695 C CA . LYS A 1 88 ? 16.248 1.419 -29.330 1.00 90.38 88 LYS A CA 1
ATOM 696 C C . LYS A 1 88 ? 15.175 0.648 -30.114 1.00 90.38 88 LYS A C 1
ATOM 698 O O . LYS A 1 88 ? 14.031 1.057 -30.061 1.00 90.38 88 LYS A O 1
ATOM 703 N N . ASN A 1 89 ? 15.540 -0.432 -30.807 1.00 92.88 89 ASN A N 1
ATOM 704 C CA . ASN A 1 89 ? 14.624 -1.245 -31.619 1.00 92.88 89 ASN A CA 1
ATOM 705 C C . ASN A 1 89 ? 14.359 -2.629 -30.993 1.00 92.88 89 ASN A C 1
ATOM 707 O O . ASN A 1 89 ? 13.867 -3.536 -31.663 1.00 92.88 89 ASN A O 1
ATOM 711 N N . SER A 1 90 ? 14.779 -2.845 -29.744 1.00 97.88 90 SER A N 1
ATOM 712 C CA . SER A 1 90 ? 14.545 -4.105 -29.043 1.00 97.88 90 SER A CA 1
ATOM 713 C C . SER A 1 90 ? 13.109 -4.170 -28.537 1.00 97.88 90 SER A C 1
ATOM 715 O O . SER A 1 90 ? 12.749 -3.416 -27.638 1.00 97.88 90 SER A O 1
ATOM 717 N N . VAL A 1 91 ? 12.335 -5.146 -29.020 1.00 98.06 91 VAL A N 1
ATOM 718 C CA . VAL A 1 91 ? 10.961 -5.406 -28.546 1.00 98.06 91 VAL A CA 1
ATOM 719 C C . VAL A 1 91 ? 10.920 -5.607 -27.028 1.00 98.06 91 VAL A C 1
ATOM 721 O O . VAL A 1 91 ? 10.044 -5.071 -26.353 1.00 98.06 91 VAL A O 1
ATOM 724 N N . LEU A 1 92 ? 11.892 -6.335 -26.466 1.00 98.00 92 LEU A N 1
ATOM 725 C CA . LEU A 1 92 ? 11.987 -6.529 -25.018 1.00 98.00 92 LEU A CA 1
ATOM 726 C C . LEU A 1 92 ? 12.336 -5.222 -24.291 1.00 98.00 92 LEU A C 1
ATOM 728 O O . LEU A 1 92 ? 11.778 -4.946 -23.233 1.00 98.00 92 LEU A O 1
ATOM 732 N N . GLY A 1 93 ? 13.231 -4.411 -24.864 1.00 98.38 93 GLY A N 1
ATOM 733 C CA . GLY A 1 93 ? 13.589 -3.103 -24.313 1.00 98.38 93 GLY A CA 1
ATOM 734 C C . GLY A 1 93 ? 12.389 -2.158 -24.256 1.00 98.38 93 GLY A C 1
ATOM 735 O O . GLY A 1 93 ? 12.145 -1.540 -23.223 1.00 98.38 93 GLY A O 1
ATOM 736 N N . ASP A 1 94 ? 11.605 -2.105 -25.331 1.00 98.31 94 ASP A N 1
ATOM 737 C CA . ASP A 1 94 ? 10.387 -1.296 -25.403 1.00 98.31 94 ASP A CA 1
ATOM 738 C C . ASP A 1 94 ? 9.313 -1.807 -24.442 1.00 98.31 94 ASP A C 1
ATOM 740 O O . ASP A 1 94 ? 8.764 -1.022 -23.672 1.00 98.31 94 ASP A O 1
ATOM 744 N N . THR A 1 95 ? 9.114 -3.128 -24.374 1.00 98.44 95 THR A N 1
ATOM 745 C CA . THR A 1 95 ? 8.199 -3.752 -23.405 1.00 98.44 95 THR A CA 1
ATOM 746 C C . THR A 1 95 ? 8.567 -3.370 -21.968 1.00 98.44 95 THR A C 1
ATOM 748 O O . THR A 1 95 ? 7.701 -3.008 -21.175 1.00 98.44 95 THR A O 1
ATOM 751 N N . LEU A 1 96 ? 9.856 -3.403 -21.611 1.00 98.50 96 LEU A N 1
ATOM 752 C CA . LEU A 1 96 ? 10.314 -3.017 -20.274 1.00 98.50 96 LEU A CA 1
ATOM 753 C C . LEU A 1 96 ? 10.074 -1.529 -19.979 1.00 98.50 96 LEU A C 1
ATOM 755 O O . LEU A 1 96 ? 9.643 -1.197 -18.876 1.00 98.50 96 LEU A O 1
ATOM 759 N N . ARG A 1 97 ? 10.293 -0.633 -20.950 1.00 98.19 97 ARG A N 1
ATOM 760 C CA . ARG A 1 97 ? 10.017 0.809 -20.797 1.00 98.19 97 ARG A CA 1
ATOM 761 C C . ARG A 1 97 ? 8.519 1.092 -20.656 1.00 98.19 97 ARG A C 1
ATOM 763 O O . ARG A 1 97 ? 8.127 1.923 -19.839 1.00 98.19 97 ARG A O 1
ATOM 770 N N . GLU A 1 98 ? 7.672 0.393 -21.406 1.00 98.31 98 GLU A N 1
ATOM 771 C CA . GLU A 1 98 ? 6.216 0.494 -21.266 1.00 98.31 98 GLU A CA 1
ATOM 772 C C . GLU A 1 98 ? 5.747 -0.011 -19.899 1.00 98.31 98 GLU A C 1
ATOM 774 O O . GLU A 1 98 ? 5.018 0.695 -19.198 1.00 98.31 98 GLU A O 1
ATOM 779 N N . CYS A 1 99 ? 6.232 -1.177 -19.465 1.00 98.31 99 CYS A N 1
ATOM 780 C CA . CYS A 1 99 ? 5.966 -1.700 -18.128 1.00 98.31 99 CYS A CA 1
ATOM 781 C C . CYS A 1 99 ? 6.429 -0.727 -17.036 1.00 98.31 99 CYS A C 1
ATOM 783 O O . CYS A 1 99 ? 5.691 -0.496 -16.079 1.00 98.31 99 CYS A O 1
ATOM 785 N N . ALA A 1 100 ? 7.597 -0.096 -17.192 1.00 98.56 100 ALA A N 1
ATOM 786 C CA . ALA A 1 100 ? 8.083 0.921 -16.263 1.00 98.56 100 ALA A CA 1
ATOM 787 C C . ALA A 1 100 ? 7.123 2.113 -16.143 1.00 98.56 100 ALA A C 1
ATOM 789 O O . ALA A 1 100 ? 6.842 2.574 -15.032 1.00 98.56 100 ALA A O 1
ATOM 790 N N . ASN A 1 101 ? 6.569 2.579 -17.267 1.00 98.44 101 ASN A N 1
ATOM 791 C CA . ASN A 1 101 ? 5.581 3.658 -17.283 1.00 98.44 101 ASN A CA 1
ATOM 792 C C . ASN A 1 101 ? 4.286 3.252 -16.568 1.00 98.44 101 ASN A C 1
ATOM 794 O O . ASN A 1 101 ? 3.744 4.039 -15.791 1.00 98.44 101 ASN A O 1
ATOM 798 N N . VAL A 1 102 ? 3.796 2.030 -16.798 1.00 98.56 102 VAL A N 1
ATOM 799 C CA . VAL A 1 102 ? 2.598 1.501 -16.124 1.00 98.56 102 VAL A CA 1
ATOM 800 C C . VAL A 1 102 ? 2.825 1.385 -14.616 1.00 98.56 102 VAL A C 1
ATOM 802 O O . VAL A 1 102 ? 2.011 1.874 -13.837 1.00 98.56 102 VAL A O 1
ATOM 805 N N . GLN A 1 103 ? 3.954 0.810 -14.196 1.00 98.44 103 GLN A N 1
ATOM 806 C CA . GLN A 1 103 ? 4.309 0.671 -12.781 1.00 98.44 103 GLN A CA 1
ATOM 807 C C . GLN A 1 103 ? 4.461 2.028 -12.087 1.00 98.44 103 GLN A C 1
ATOM 809 O O . GLN A 1 103 ? 3.977 2.216 -10.973 1.00 98.44 103 GLN A O 1
ATOM 814 N N . THR A 1 104 ? 5.068 3.004 -12.767 1.00 98.00 104 THR A N 1
ATOM 815 C CA . THR A 1 104 ? 5.204 4.367 -12.240 1.00 98.00 104 THR A CA 1
ATOM 816 C C . THR A 1 104 ? 3.838 5.021 -12.038 1.00 98.00 104 THR A C 1
ATOM 818 O O . THR A 1 104 ? 3.595 5.611 -10.987 1.00 98.00 104 THR A O 1
ATOM 821 N N . LYS A 1 105 ? 2.918 4.894 -13.003 1.00 98.44 105 LYS A N 1
ATOM 822 C CA . LYS A 1 105 ? 1.547 5.416 -12.866 1.00 98.44 105 LYS A CA 1
ATOM 823 C C . LYS A 1 105 ? 0.810 4.760 -11.700 1.00 98.44 105 LYS A C 1
ATOM 825 O O . LYS A 1 105 ? 0.329 5.471 -10.824 1.00 98.44 105 LYS A O 1
ATOM 830 N N . LEU A 1 106 ? 0.829 3.427 -11.631 1.00 98.44 106 LEU A N 1
ATOM 831 C CA . LEU A 1 106 ? 0.209 2.675 -10.539 1.00 98.44 106 LEU A CA 1
ATOM 832 C C . LEU A 1 106 ? 0.778 3.074 -9.171 1.00 98.44 106 LEU A C 1
ATOM 834 O O . LEU A 1 106 ? 0.034 3.227 -8.209 1.00 98.44 106 LEU A O 1
ATOM 838 N N . GLY A 1 107 ? 2.093 3.278 -9.068 1.00 98.06 107 GLY A N 1
ATOM 839 C CA . GLY A 1 107 ? 2.715 3.714 -7.821 1.00 98.06 107 GLY A CA 1
ATOM 840 C C . GLY A 1 107 ? 2.258 5.104 -7.358 1.00 98.06 107 GLY A C 1
ATOM 841 O O . GLY A 1 107 ? 2.123 5.321 -6.156 1.00 98.06 107 GLY A O 1
ATOM 842 N N . ASN A 1 108 ? 1.970 6.024 -8.285 1.00 97.69 108 ASN A N 1
ATOM 843 C CA . ASN A 1 108 ? 1.403 7.333 -7.945 1.00 97.69 108 ASN A CA 1
ATOM 844 C C . ASN A 1 108 ? -0.047 7.210 -7.452 1.00 97.69 108 ASN A C 1
ATOM 846 O O . ASN A 1 108 ? -0.369 7.750 -6.396 1.00 97.69 108 ASN A O 1
ATOM 850 N N . GLU A 1 109 ? -0.888 6.441 -8.150 1.00 98.06 109 GLU A N 1
ATOM 851 C CA . GLU A 1 109 ? -2.273 6.178 -7.724 1.00 98.06 109 GLU A CA 1
ATOM 852 C C . GLU A 1 109 ? -2.326 5.504 -6.345 1.00 98.06 109 GLU A C 1
ATOM 854 O O . GLU A 1 109 ? -3.141 5.861 -5.495 1.00 98.06 109 GLU A O 1
ATOM 859 N N . LEU A 1 110 ? -1.410 4.567 -6.075 1.00 97.31 110 LEU A N 1
ATOM 860 C CA . LEU A 1 110 ? -1.286 3.935 -4.763 1.00 97.31 110 LEU A CA 1
ATOM 861 C C . LEU A 1 110 ? -0.938 4.948 -3.669 1.00 97.31 110 LEU A C 1
ATOM 863 O O . LEU A 1 110 ? -1.505 4.874 -2.581 1.00 97.31 110 LEU A O 1
ATOM 867 N N . LEU A 1 111 ? -0.043 5.906 -3.931 1.00 96.69 111 LEU A N 1
ATOM 868 C CA . LEU A 1 111 ? 0.274 6.946 -2.951 1.00 96.69 111 LEU A CA 1
ATOM 869 C C . LEU A 1 111 ? -0.953 7.801 -2.614 1.00 96.69 111 LEU A C 1
ATOM 871 O O . LEU A 1 111 ? -1.189 8.093 -1.441 1.00 96.69 111 LEU A O 1
ATOM 875 N N . GLU A 1 112 ? -1.727 8.195 -3.625 1.00 95.81 112 GLU A N 1
ATOM 876 C CA . GLU A 1 112 ? -2.978 8.934 -3.437 1.00 95.81 112 GLU A CA 1
ATOM 877 C C . GLU A 1 112 ? -3.983 8.122 -2.616 1.00 95.81 112 GLU A C 1
ATOM 879 O O . GLU A 1 112 ? -4.502 8.623 -1.618 1.00 95.81 112 GLU A O 1
ATOM 884 N N . TYR A 1 113 ? -4.171 6.846 -2.959 1.00 95.62 113 TYR A N 1
ATOM 885 C CA . TYR A 1 113 ? -5.000 5.918 -2.192 1.00 95.62 113 TYR A CA 1
ATOM 886 C C . TYR A 1 113 ? -4.560 5.832 -0.722 1.00 95.62 113 TYR A C 1
ATOM 888 O O . TYR A 1 113 ? -5.384 5.991 0.179 1.00 95.62 113 TYR A O 1
ATOM 896 N N . TYR A 1 114 ? -3.266 5.628 -0.453 1.00 93.94 114 TYR A N 1
ATOM 897 C CA . TYR A 1 114 ? -2.759 5.514 0.917 1.00 93.94 114 TYR A CA 1
ATOM 898 C C . TYR A 1 114 ? -2.970 6.800 1.724 1.00 93.94 114 TYR A C 1
ATOM 900 O O . TYR A 1 114 ? -3.349 6.727 2.895 1.00 93.94 114 TYR A O 1
ATOM 908 N N . ASN A 1 115 ? -2.765 7.965 1.101 1.00 92.19 115 ASN A N 1
ATOM 909 C CA . ASN A 1 115 ? -3.028 9.267 1.715 1.00 92.19 115 ASN A CA 1
ATOM 910 C C . ASN A 1 115 ? -4.505 9.445 2.071 1.00 92.19 115 ASN A C 1
ATOM 912 O O . ASN A 1 115 ? -4.825 9.893 3.174 1.00 92.19 115 ASN A O 1
ATOM 916 N N . GLU A 1 116 ? -5.402 9.088 1.154 1.00 93.31 116 GLU A N 1
ATOM 917 C CA . GLU A 1 116 ? -6.835 9.259 1.366 1.00 93.31 116 GLU A CA 1
ATOM 918 C C . GLU A 1 116 ? -7.353 8.315 2.455 1.00 93.31 116 GLU A C 1
ATOM 920 O O . GLU A 1 116 ? -8.102 8.744 3.331 1.00 93.31 116 GLU A O 1
ATOM 925 N N . VAL A 1 117 ? -6.891 7.059 2.481 1.00 92.56 117 VAL A N 1
ATOM 926 C CA . VAL A 1 117 ? -7.207 6.095 3.550 1.00 92.56 117 VAL A CA 1
ATOM 927 C C . VAL A 1 117 ? -6.713 6.593 4.907 1.00 92.56 117 VAL A C 1
ATOM 929 O O . VAL A 1 117 ? -7.435 6.515 5.903 1.00 92.56 117 VAL A O 1
ATOM 932 N N . GLU A 1 118 ? -5.488 7.121 4.972 1.00 89.88 118 GLU A N 1
ATOM 933 C CA . GLU A 1 118 ? -4.937 7.661 6.214 1.00 89.88 118 GLU A CA 1
ATOM 934 C C . GLU A 1 118 ? -5.791 8.822 6.745 1.00 89.88 118 GLU A C 1
ATOM 936 O O . GLU A 1 118 ? -6.135 8.847 7.929 1.00 89.88 118 GLU A O 1
ATOM 941 N N . LYS A 1 119 ? -6.173 9.746 5.858 1.00 90.38 119 LYS A N 1
ATOM 942 C CA . LYS A 1 119 ? -6.947 10.946 6.186 1.00 90.38 119 LYS A CA 1
ATOM 943 C C . LYS A 1 119 ? -8.405 10.653 6.542 1.00 90.38 119 LYS A C 1
ATOM 945 O O . LYS A 1 119 ? -8.922 11.259 7.471 1.00 90.38 119 LYS A O 1
ATOM 950 N N . THR A 1 120 ? -9.079 9.784 5.793 1.00 91.12 120 THR A N 1
ATOM 951 C CA . THR A 1 120 ? -10.540 9.601 5.898 1.00 91.12 120 THR A CA 1
ATOM 952 C C . THR A 1 120 ? -10.954 8.418 6.760 1.00 91.12 120 THR A C 1
ATOM 954 O O . THR A 1 120 ? -12.084 8.390 7.241 1.00 91.12 120 THR A O 1
ATOM 957 N N . VAL A 1 121 ? -10.062 7.441 6.961 1.00 89.06 121 VAL A N 1
ATOM 958 C CA . VAL A 1 121 ? -10.408 6.181 7.634 1.00 89.06 121 VAL A CA 1
ATOM 959 C C . VAL A 1 121 ? -9.597 5.936 8.900 1.00 89.06 121 VAL A C 1
ATOM 961 O O . VAL A 1 121 ? -10.152 5.444 9.880 1.00 89.06 121 VAL A O 1
ATOM 964 N N . LEU A 1 122 ? -8.294 6.247 8.909 1.00 85.50 122 LEU A N 1
ATOM 965 C CA . LEU A 1 122 ? -7.424 5.963 10.063 1.00 85.50 122 LEU A CA 1
ATOM 966 C C . LEU A 1 122 ? -7.327 7.111 11.075 1.00 85.50 122 LEU A C 1
ATOM 968 O O . LEU A 1 122 ? -7.127 6.838 12.259 1.00 85.50 122 LEU A O 1
ATOM 972 N N . LYS A 1 123 ? -7.479 8.363 10.630 1.00 81.50 123 LYS A N 1
ATOM 973 C CA . LYS A 1 123 ? -7.533 9.567 11.478 1.00 81.50 123 LYS A CA 1
ATOM 974 C C . LYS A 1 123 ? -8.887 10.316 11.382 1.00 81.50 123 LYS A C 1
ATOM 976 O O . LYS A 1 123 ? -8.849 11.532 11.191 1.00 81.50 123 LYS A O 1
ATOM 981 N N . PRO A 1 124 ? -10.049 9.628 11.428 1.00 60.59 124 PRO A N 1
ATOM 982 C CA . PRO A 1 124 ? -11.353 10.276 11.314 1.00 60.59 124 PRO A CA 1
ATOM 983 C C . PRO A 1 124 ? -11.682 11.147 12.532 1.00 60.59 124 PRO A C 1
ATOM 985 O O . PRO A 1 124 ? -11.142 10.878 13.632 1.00 60.59 124 PRO A O 1
#

pLDDT: mean 89.18, std 12.57, range [47.06, 98.56]

Sequence (124 aa):
MKKQFLRVKQIADQTFLRAEKTEVLPEDLVIAEKRVETIRVSCQTTQKKITSCNIDFGNETSVEKRLKKIPQITLGASMLENGNNFSKNSVLGDTLRECANVQTKLGNELLEYYNEVEKTVLKP

Foldseek 3Di:
DVVVVVVVVVCCCVPPVVVVPPPPPDPVVVVVVVVVVVVVVVLVVVLVVLVVVADCPDPDPDPVSQLVSQVLQVQLVVLQVVLVVDDPPDPSSVVSNVSSVVSSVVSSVNVVVNVCCCVPPNVD

Radius of gyration: 32.86 Å; chains: 1; bounding box: 53×23×107 Å

Organism: Ste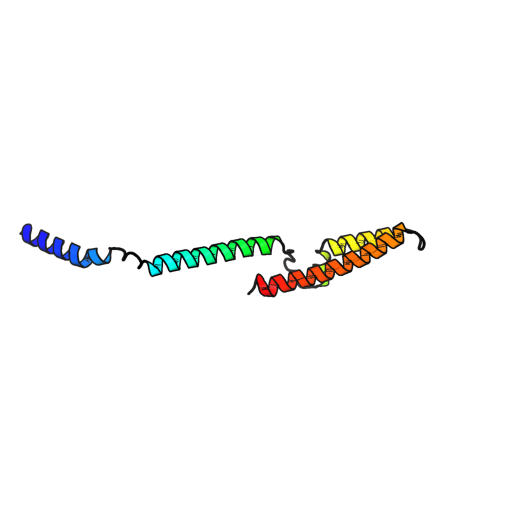godyphus mimosarum (NCBI:txid407821)